Protein AF-A0A1B0Z201-F1 (afdb_monomer_lite)

Organism: NCBI:txid91750

pLDDT: mean 82.16, std 13.74, range [36.53, 94.56]

Radius of gyration: 13.55 Å; chains: 1; bounding box: 31×31×28 Å

Secondary structure (DSSP, 8-state):
------TTEEEEE-TT--SS-SEEEEETTT--EEEEEEEEPBTTB----PPPHHHHHTTPEEEEEETTTTEEEETTEEEE-

Structure (mmCIF, N/CA/C/O backbone):
data_AF-A0A1B0Z201-F1
#
_entry.id   AF-A0A1B0Z201-F1
#
loop_
_atom_site.group_PDB
_atom_site.id
_atom_site.type_symbol
_atom_site.label_atom_id
_atom_site.label_alt_id
_atom_site.label_comp_id
_atom_site.label_asym_id
_atom_site.label_entity_id
_atom_site.label_seq_id
_atom_site.pdbx_PDB_ins_code
_atom_site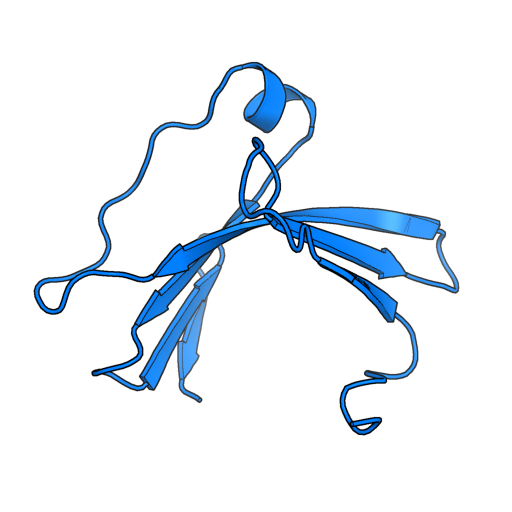.Cartn_x
_atom_site.Cartn_y
_atom_site.Cartn_z
_atom_site.occupancy
_atom_site.B_iso_or_equiv
_atom_site.auth_seq_id
_atom_site.auth_comp_id
_atom_site.auth_asym_id
_atom_site.auth_atom_id
_atom_site.pdbx_PDB_model_num
ATOM 1 N N . MET A 1 1 ? -15.067 -14.458 -12.195 1.00 42.03 1 MET A N 1
ATOM 2 C CA . MET A 1 1 ? -14.283 -13.300 -11.700 1.00 42.03 1 MET A CA 1
ATOM 3 C C . MET A 1 1 ? -14.626 -13.069 -10.225 1.00 42.03 1 MET A C 1
ATOM 5 O O . MET A 1 1 ? -15.089 -12.003 -9.855 1.00 42.03 1 MET A O 1
ATOM 9 N N . GLN A 1 2 ? -14.508 -14.121 -9.408 1.00 36.53 2 GLN A N 1
ATOM 10 C CA . GLN A 1 2 ? -15.128 -14.200 -8.073 1.00 36.53 2 GLN A CA 1
ATOM 11 C C . GLN A 1 2 ? -14.258 -14.999 -7.081 1.00 36.53 2 GLN A C 1
ATOM 13 O O . GLN A 1 2 ? -14.710 -15.331 -5.997 1.00 36.53 2 GLN A O 1
ATOM 18 N N . GLU A 1 3 ? -13.011 -15.307 -7.459 1.00 38.34 3 GLU A N 1
ATOM 19 C CA . GLU A 1 3 ? -12.067 -16.150 -6.698 1.00 38.34 3 GLU A CA 1
ATOM 20 C C . GLU A 1 3 ? -11.042 -15.318 -5.897 1.00 38.34 3 GLU A C 1
ATOM 22 O O . GLU A 1 3 ? -10.027 -15.834 -5.456 1.00 38.34 3 GLU A O 1
ATOM 27 N N . LEU A 1 4 ? -11.291 -14.012 -5.728 1.00 44.75 4 LEU A N 1
ATOM 28 C CA . LEU A 1 4 ? -10.460 -13.078 -4.944 1.00 44.75 4 LEU A CA 1
ATOM 29 C C . LEU A 1 4 ? -11.192 -12.553 -3.694 1.00 44.75 4 LEU A C 1
ATOM 31 O O . LEU A 1 4 ? -10.817 -11.524 -3.135 1.00 44.75 4 LEU A O 1
ATOM 35 N N . LEU A 1 5 ? -12.250 -13.249 -3.267 1.00 50.06 5 LEU A N 1
ATOM 36 C CA . LEU A 1 5 ? -12.780 -13.147 -1.910 1.00 50.06 5 LEU A CA 1
ATOM 37 C C . LEU A 1 5 ? -11.797 -13.884 -0.987 1.00 50.06 5 LEU A C 1
ATOM 39 O O . LEU A 1 5 ? -12.048 -15.012 -0.594 1.00 50.06 5 LEU A O 1
ATOM 43 N N . ASP A 1 6 ? -10.640 -13.285 -0.700 1.00 53.16 6 ASP A N 1
ATOM 44 C CA . ASP A 1 6 ? -9.911 -13.653 0.518 1.00 53.16 6 ASP A CA 1
ATOM 45 C C . ASP A 1 6 ? -10.832 -13.231 1.676 1.00 53.16 6 ASP A C 1
ATOM 47 O O . ASP A 1 6 ? -11.012 -12.032 1.909 1.00 53.16 6 ASP A O 1
ATOM 51 N N . ASP A 1 7 ? -11.459 -14.229 2.307 1.00 66.25 7 ASP A N 1
ATOM 52 C CA . ASP A 1 7 ? -12.746 -14.276 3.036 1.00 66.25 7 ASP A CA 1
ATOM 53 C C . ASP A 1 7 ? -13.134 -13.128 3.999 1.00 66.25 7 ASP A C 1
ATOM 55 O O . ASP A 1 7 ? -14.278 -13.063 4.442 1.00 66.25 7 ASP A O 1
ATOM 59 N N . ASP A 1 8 ? -12.255 -12.168 4.280 1.00 83.88 8 ASP A N 1
ATOM 60 C CA . ASP A 1 8 ? -12.477 -11.102 5.264 1.00 83.88 8 ASP A CA 1
ATOM 61 C C . ASP A 1 8 ? -12.217 -9.683 4.733 1.00 83.88 8 ASP A C 1
ATOM 63 O O . ASP A 1 8 ? -12.212 -8.720 5.509 1.00 83.88 8 ASP A O 1
ATOM 67 N N . HIS A 1 9 ? -11.944 -9.517 3.433 1.00 87.31 9 HIS A N 1
ATOM 68 C CA . HIS A 1 9 ? -11.551 -8.217 2.886 1.00 87.31 9 HIS A CA 1
ATOM 69 C C . HIS A 1 9 ? -12.331 -7.792 1.644 1.00 87.31 9 HIS A C 1
ATOM 71 O O . HIS A 1 9 ? -12.460 -8.529 0.671 1.00 87.31 9 HIS A O 1
ATOM 77 N N . LEU A 1 10 ? -12.763 -6.530 1.643 1.00 89.12 10 LEU A N 1
ATOM 78 C CA . LEU A 1 10 ? -13.222 -5.836 0.444 1.00 89.12 10 LEU A CA 1
ATOM 79 C C . LEU A 1 10 ? -12.033 -5.136 -0.216 1.00 89.12 10 LEU A C 1
ATOM 81 O O . LEU A 1 10 ? -11.308 -4.379 0.434 1.00 89.12 10 LEU A O 1
ATOM 85 N N . ILE A 1 11 ? -11.847 -5.381 -1.512 1.00 89.25 11 ILE A N 1
ATOM 86 C CA . ILE A 1 11 ? -10.800 -4.768 -2.330 1.00 89.25 11 ILE A CA 1
ATOM 87 C C . ILE A 1 11 ? -11.459 -3.793 -3.305 1.00 89.25 11 ILE A C 1
ATOM 89 O O . ILE A 1 11 ? -12.305 -4.180 -4.109 1.00 89.25 11 ILE A O 1
ATOM 93 N N . PHE A 1 12 ? -11.031 -2.535 -3.270 1.00 89.00 12 PHE A N 1
ATOM 94 C CA . PHE A 1 12 ? -11.445 -1.504 -4.216 1.00 89.00 12 PHE A CA 1
ATOM 95 C C . PHE A 1 12 ? -10.238 -1.043 -5.019 1.00 89.00 12 PHE A C 1
ATOM 97 O O . PHE A 1 12 ? -9.173 -0.791 -4.460 1.00 89.00 12 PHE A O 1
ATOM 104 N N . GLN A 1 13 ? -10.408 -0.904 -6.330 1.00 89.00 13 GLN A N 1
ATOM 105 C CA . GLN A 1 13 ? -9.361 -0.443 -7.232 1.00 89.00 13 GLN A CA 1
ATOM 106 C C . GLN A 1 13 ? -9.752 0.893 -7.859 1.00 89.00 13 GLN A C 1
ATOM 108 O O . GLN A 1 13 ? -10.884 1.083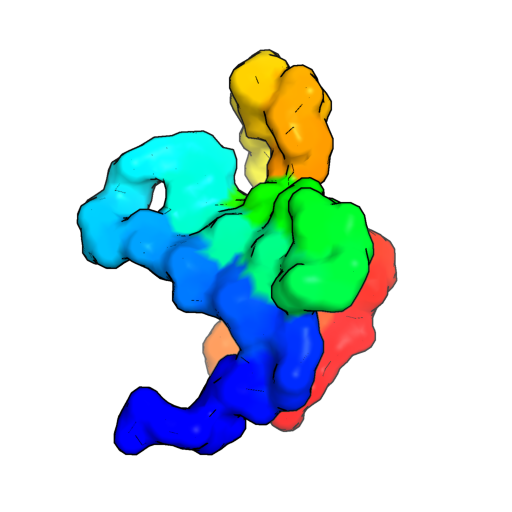 -8.305 1.00 89.00 13 GLN A O 1
ATOM 113 N N . ASN A 1 14 ? -8.787 1.801 -7.962 1.00 85.00 14 ASN A N 1
ATOM 114 C CA . ASN A 1 14 ? -8.914 2.995 -8.780 1.00 85.00 14 ASN A CA 1
ATOM 115 C C . ASN A 1 14 ? -8.788 2.626 -10.268 1.00 85.00 14 ASN A C 1
ATOM 117 O O . ASN A 1 14 ? -7.690 2.552 -10.818 1.00 85.00 14 ASN A O 1
ATOM 121 N N . VAL A 1 15 ? -9.927 2.400 -10.924 1.00 77.88 15 VAL A N 1
ATOM 122 C CA . VAL A 1 15 ? -10.001 1.984 -12.338 1.00 77.88 15 VAL A CA 1
ATOM 123 C C . VAL A 1 15 ? -9.392 3.022 -13.286 1.00 77.88 15 VAL A C 1
ATOM 125 O O . VAL A 1 15 ? -8.878 2.667 -14.343 1.00 77.88 15 VAL A O 1
ATOM 128 N N . GLN A 1 16 ? -9.415 4.304 -12.916 1.00 76.44 16 GLN A N 1
ATOM 129 C CA . GLN A 1 16 ? -8.877 5.374 -13.757 1.00 76.44 16 GLN A CA 1
ATOM 130 C C . GLN A 1 16 ? -7.348 5.472 -13.678 1.00 76.44 16 GLN A C 1
ATOM 132 O O . GLN A 1 16 ? -6.745 6.119 -14.530 1.00 76.44 16 GLN A O 1
ATOM 137 N N . GLY A 1 17 ? -6.712 4.860 -12.669 1.00 67.50 17 GLY A N 1
ATOM 138 C CA . GLY A 1 17 ? -5.259 4.928 -12.467 1.00 67.50 17 GLY A CA 1
ATOM 139 C C . GLY A 1 17 ? -4.732 6.347 -12.212 1.00 67.50 17 GLY A C 1
ATOM 140 O O . GLY A 1 17 ? -3.534 6.600 -12.340 1.00 67.50 17 GLY A O 1
ATOM 141 N N . ILE A 1 18 ? -5.626 7.287 -11.889 1.00 73.31 18 ILE A N 1
ATOM 142 C CA . ILE A 1 18 ? -5.302 8.680 -11.590 1.00 73.31 18 ILE A CA 1
ATOM 143 C C . ILE A 1 18 ? -5.522 8.884 -10.099 1.00 73.31 18 ILE A C 1
ATOM 145 O O . ILE A 1 18 ? -6.656 8.888 -9.621 1.00 73.31 18 ILE A O 1
ATOM 149 N N . GLY A 1 19 ? -4.437 9.059 -9.354 1.00 76.12 19 GLY A N 1
ATOM 150 C CA . GLY A 1 19 ? -4.520 9.387 -7.940 1.00 76.12 19 GLY A CA 1
ATOM 151 C C . GLY A 1 19 ? -3.317 8.916 -7.131 1.00 76.12 19 GLY A C 1
ATOM 152 O O . GLY A 1 19 ? -2.434 8.236 -7.648 1.00 76.12 19 GLY A O 1
ATOM 153 N N . PRO A 1 20 ? -3.272 9.298 -5.847 1.00 85.44 20 PRO A N 1
ATOM 154 C CA . PRO A 1 20 ? -2.222 8.88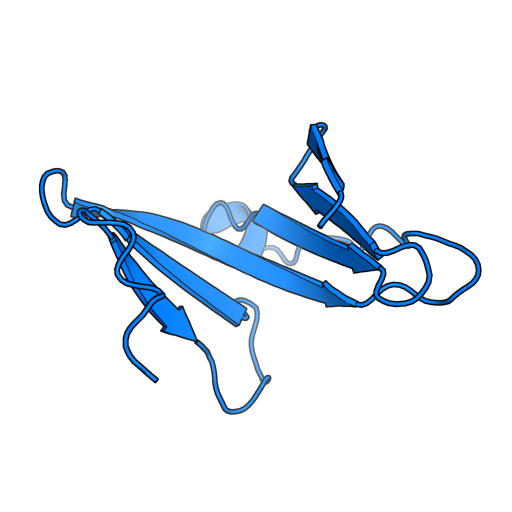6 -4.918 1.00 85.44 20 PRO A CA 1
ATOM 155 C C . PRO A 1 20 ? -2.392 7.447 -4.398 1.00 85.44 20 PRO A C 1
ATOM 157 O O . PRO A 1 20 ? -1.538 6.974 -3.649 1.00 85.44 20 PRO A O 1
ATOM 160 N N . ILE A 1 21 ? -3.516 6.796 -4.707 1.00 90.56 21 ILE A N 1
ATOM 161 C CA . ILE A 1 21 ? -3.907 5.474 -4.214 1.00 90.56 21 ILE A CA 1
ATOM 162 C C . ILE A 1 21 ? -4.487 4.695 -5.393 1.00 90.56 21 ILE A C 1
ATOM 164 O O . ILE A 1 21 ? -5.367 5.195 -6.101 1.00 90.56 21 ILE A O 1
ATOM 168 N N . ASP A 1 22 ? -4.005 3.469 -5.562 1.00 88.94 22 ASP A N 1
ATOM 169 C CA . ASP A 1 22 ? -4.440 2.552 -6.612 1.00 88.94 22 ASP A CA 1
ATOM 170 C C . ASP A 1 22 ? -5.388 1.480 -6.061 1.00 88.94 22 ASP A C 1
ATOM 172 O O . ASP A 1 22 ? -6.326 1.076 -6.748 1.00 88.94 22 ASP A O 1
ATOM 176 N N . ILE A 1 23 ? -5.158 1.018 -4.827 1.00 91.00 23 ILE A N 1
ATOM 177 C CA . ILE A 1 23 ? -5.921 -0.063 -4.193 1.00 91.00 23 ILE A CA 1
ATOM 178 C C . ILE A 1 23 ? -6.270 0.331 -2.757 1.00 91.00 23 ILE A C 1
ATOM 180 O O . ILE A 1 23 ? -5.431 0.849 -2.019 1.00 91.00 23 ILE A O 1
ATOM 184 N N . VAL A 1 24 ? -7.500 0.038 -2.349 1.00 92.12 24 VAL A N 1
ATOM 185 C CA . VAL A 1 24 ? -7.974 0.141 -0.968 1.00 92.12 24 VAL A CA 1
ATOM 186 C C . VAL A 1 24 ? -8.413 -1.242 -0.513 1.00 92.12 24 VAL A C 1
ATOM 188 O O . VAL A 1 24 ? -9.218 -1.885 -1.185 1.00 92.12 24 VAL A O 1
ATOM 191 N N . ARG A 1 25 ? -7.895 -1.694 0.626 1.00 92.06 25 ARG A N 1
ATOM 192 C CA . ARG A 1 25 ? -8.328 -2.927 1.289 1.00 92.06 25 ARG A CA 1
ATOM 193 C C . ARG A 1 25 ? -9.058 -2.559 2.571 1.00 92.06 25 ARG A C 1
ATOM 195 O O . ARG A 1 25 ? -8.539 -1.780 3.364 1.00 92.06 25 ARG A O 1
ATOM 202 N N . VAL A 1 26 ? -10.240 -3.127 2.773 1.00 92.44 26 VAL A N 1
ATOM 203 C CA . VAL A 1 26 ? -11.044 -2.933 3.983 1.00 92.44 26 VAL A CA 1
ATOM 204 C C . VAL A 1 26 ? -11.283 -4.286 4.623 1.00 92.44 26 VAL A C 1
ATOM 206 O O . VAL A 1 26 ? -11.814 -5.176 3.968 1.00 92.44 26 VAL A O 1
ATOM 209 N N . ASN A 1 27 ? -10.898 -4.453 5.886 1.00 92.12 27 ASN A N 1
ATOM 210 C CA . ASN A 1 27 ? -11.257 -5.640 6.656 1.00 92.12 27 ASN A CA 1
ATOM 211 C C . ASN A 1 27 ? -12.718 -5.539 7.120 1.00 92.12 27 ASN A C 1
ATOM 213 O O . ASN A 1 27 ? -13.088 -4.560 7.768 1.00 92.12 27 ASN A O 1
ATOM 217 N N . ILE A 1 28 ? -13.541 -6.539 6.805 1.00 90.12 28 ILE A N 1
ATOM 218 C CA . ILE A 1 28 ? -14.989 -6.501 7.067 1.00 90.12 28 ILE A CA 1
ATOM 219 C C . ILE A 1 28 ? -15.340 -6.620 8.553 1.00 90.12 28 ILE A C 1
ATOM 221 O O . ILE A 1 28 ? -16.379 -6.118 8.972 1.00 90.12 28 ILE A O 1
ATOM 225 N N . HIS A 1 29 ? -14.475 -7.248 9.351 1.00 91.25 29 HIS A N 1
ATOM 226 C CA . HIS A 1 29 ? -14.726 -7.493 10.774 1.00 91.25 29 HIS A CA 1
ATOM 227 C C . HIS A 1 29 ? -14.232 -6.349 11.652 1.00 91.25 29 HIS A C 1
ATOM 229 O O . HIS A 1 29 ? -14.874 -5.999 12.638 1.00 91.25 29 HIS A O 1
ATOM 235 N N . THR A 1 30 ? -13.084 -5.761 11.310 1.00 94.56 30 THR A N 1
ATOM 236 C CA . THR A 1 30 ? -12.446 -4.710 12.118 1.00 94.56 30 THR A CA 1
ATOM 237 C C . THR A 1 30 ? -12.680 -3.303 11.581 1.00 94.56 30 THR A C 1
ATOM 239 O O . THR A 1 30 ? -12.442 -2.332 12.296 1.00 94.56 30 THR A O 1
ATOM 242 N N . GLY A 1 31 ? -13.101 -3.168 10.320 1.00 91.38 31 GLY A N 1
ATOM 243 C CA . GLY A 1 31 ? -13.189 -1.880 9.632 1.00 91.38 31 GLY A CA 1
ATOM 244 C C . GLY A 1 31 ? -11.827 -1.247 9.328 1.00 91.38 31 GLY A C 1
ATOM 245 O O . GLY A 1 31 ? -11.780 -0.098 8.891 1.00 91.38 31 GLY A O 1
ATOM 246 N N . ALA A 1 32 ? -10.717 -1.959 9.556 1.00 93.62 32 ALA A N 1
ATOM 247 C CA . ALA A 1 32 ? -9.383 -1.456 9.253 1.00 93.62 32 ALA A CA 1
ATOM 248 C C . ALA A 1 32 ? -9.231 -1.208 7.746 1.00 93.62 32 ALA A C 1
ATOM 250 O O . ALA A 1 32 ? -9.549 -2.079 6.931 1.00 93.62 32 ALA A O 1
ATOM 251 N N . VAL A 1 33 ? -8.729 -0.022 7.392 1.00 93.75 33 VAL A N 1
ATOM 252 C CA . VAL A 1 33 ? -8.534 0.411 6.005 1.00 93.75 33 VAL A CA 1
ATOM 253 C C . VAL A 1 33 ? -7.047 0.541 5.712 1.00 93.75 33 VAL A C 1
ATOM 255 O O . VAL A 1 33 ? -6.321 1.235 6.422 1.00 93.75 33 VAL A O 1
ATOM 258 N N . GLU A 1 34 ? -6.606 -0.099 4.637 1.00 93.81 34 GLU A N 1
ATOM 259 C CA . GLU A 1 34 ? -5.238 -0.024 4.142 1.00 93.81 34 GLU A CA 1
ATOM 260 C C . GLU A 1 34 ? -5.222 0.531 2.719 1.00 93.81 34 GLU A C 1
ATOM 262 O O . GLU A 1 34 ? -6.024 0.142 1.865 1.00 93.81 34 GLU A O 1
ATOM 267 N N . PHE A 1 35 ? -4.279 1.435 2.461 1.00 94.25 35 PHE A N 1
ATOM 268 C CA . PHE A 1 35 ? -4.129 2.107 1.177 1.00 94.25 35 PHE A CA 1
ATOM 269 C C . PHE A 1 35 ? -2.841 1.668 0.498 1.00 94.25 35 PHE A C 1
ATOM 271 O O . PHE A 1 35 ? -1.765 1.722 1.099 1.00 94.25 35 PHE A O 1
ATOM 278 N N . PHE A 1 36 ? -2.938 1.304 -0.777 1.00 91.81 36 PHE A N 1
ATOM 279 C CA . PHE A 1 36 ? -1.795 0.878 -1.567 1.00 91.81 36 PHE A CA 1
ATOM 280 C C . PHE A 1 36 ? -1.671 1.677 -2.860 1.00 91.81 36 PHE A C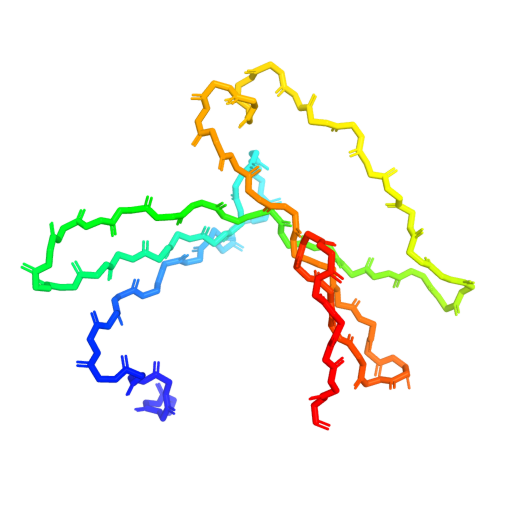 1
ATOM 282 O O . PHE A 1 36 ? -2.645 1.958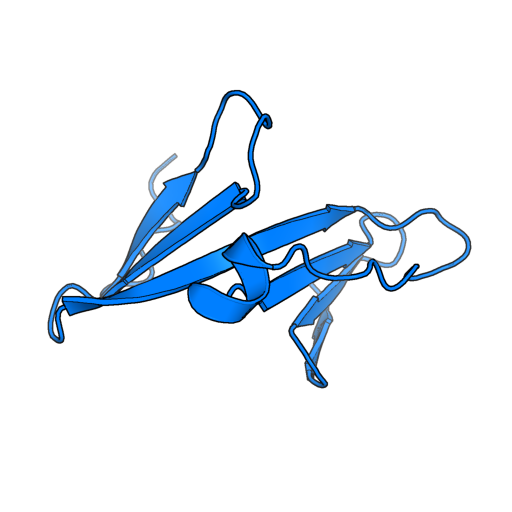 -3.557 1.00 91.81 36 PHE A O 1
ATOM 289 N N . ASP A 1 37 ? -0.430 2.002 -3.184 1.00 90.12 37 ASP A N 1
ATOM 290 C CA . ASP A 1 37 ? 0.007 2.615 -4.429 1.00 90.12 37 ASP A CA 1
ATOM 291 C C . ASP A 1 37 ? 0.786 1.547 -5.211 1.00 90.12 37 ASP A C 1
ATOM 293 O O . ASP A 1 37 ? 1.909 1.180 -4.848 1.00 90.12 37 ASP A O 1
ATOM 297 N N . ALA A 1 38 ? 0.159 0.979 -6.238 1.00 87.75 38 ALA A N 1
ATOM 298 C CA . ALA A 1 38 ? 0.675 -0.153 -6.991 1.00 87.75 38 ALA A CA 1
ATOM 299 C C . ALA A 1 38 ? 1.600 0.332 -8.110 1.00 87.75 38 ALA A C 1
ATOM 301 O O . ALA A 1 38 ? 1.279 1.236 -8.884 1.00 87.75 38 ALA A O 1
ATOM 302 N N . LYS A 1 39 ? 2.789 -0.262 -8.212 1.00 83.88 39 LYS A N 1
ATOM 303 C CA . LYS A 1 39 ? 3.800 0.135 -9.193 1.00 83.88 39 LYS A CA 1
ATOM 304 C C . LYS A 1 39 ? 4.363 -1.088 -9.886 1.00 83.88 39 LYS A C 1
ATOM 306 O O . LYS A 1 39 ? 4.966 -1.948 -9.255 1.00 83.88 39 LYS A O 1
ATOM 311 N N . SER A 1 40 ? 4.216 -1.129 -11.204 1.00 81.75 40 SER A N 1
ATOM 312 C CA . SER A 1 40 ? 4.941 -2.088 -12.022 1.00 81.75 40 SER A CA 1
ATOM 313 C C . SER A 1 40 ? 6.394 -1.643 -12.169 1.00 81.75 40 SER A C 1
ATOM 315 O O . SER A 1 40 ? 6.671 -0.491 -12.530 1.00 81.75 40 SER A O 1
ATOM 317 N N . ASP A 1 41 ? 7.327 -2.547 -11.917 1.00 70.50 41 ASP A N 1
ATOM 318 C CA . ASP A 1 41 ? 8.740 -2.277 -12.146 1.00 70.50 41 ASP A CA 1
ATOM 319 C C . ASP A 1 41 ? 9.092 -2.326 -13.627 1.00 70.50 41 ASP A C 1
ATOM 321 O O . ASP A 1 41 ? 8.403 -2.934 -14.444 1.00 70.50 41 ASP A O 1
ATOM 325 N N . ARG A 1 42 ? 10.222 -1.703 -13.961 1.00 65.81 42 ARG A N 1
ATOM 326 C CA . ARG A 1 42 ? 10.892 -1.925 -15.245 1.00 65.81 42 ARG A CA 1
ATOM 327 C C . ARG A 1 42 ? 11.745 -3.191 -15.140 1.00 65.81 42 ARG A C 1
ATOM 329 O O . ARG A 1 42 ? 12.196 -3.530 -14.045 1.00 65.81 42 ARG A O 1
ATOM 336 N N . ASP A 1 43 ? 12.072 -3.815 -16.271 1.00 59.44 43 ASP A N 1
ATOM 337 C CA . ASP A 1 43 ? 12.880 -5.051 -16.332 1.00 59.44 43 ASP A CA 1
ATOM 338 C C . ASP A 1 43 ? 14.172 -4.998 -15.497 1.00 59.44 43 ASP A C 1
ATOM 340 O O . ASP A 1 43 ? 14.589 -5.989 -14.895 1.00 59.44 43 ASP A O 1
ATOM 344 N N . ARG A 1 44 ? 14.793 -3.812 -15.405 1.00 63.19 44 ARG A N 1
ATOM 345 C CA . ARG A 1 44 ? 16.062 -3.598 -14.694 1.00 63.19 44 ARG A CA 1
ATOM 346 C C . ARG A 1 44 ? 15.943 -3.579 -13.163 1.00 63.19 44 ARG A C 1
ATOM 348 O O . ARG A 1 44 ? 16.947 -3.817 -12.501 1.00 63.19 44 ARG A O 1
ATOM 355 N N . GLY A 1 45 ? 14.761 -3.341 -12.585 1.00 63.25 45 GLY A N 1
ATOM 356 C CA . GLY A 1 45 ? 14.556 -3.403 -11.132 1.00 63.25 45 GLY A CA 1
ATOM 357 C C . GLY A 1 45 ? 13.564 -2.393 -10.555 1.00 63.25 45 GLY A C 1
ATOM 358 O O . GLY A 1 45 ? 13.008 -1.547 -11.260 1.00 63.25 45 GLY A O 1
ATOM 359 N N . HIS A 1 46 ? 13.373 -2.493 -9.236 1.00 67.19 46 HIS A N 1
ATOM 360 C CA . HIS A 1 46 ? 12.466 -1.640 -8.480 1.00 67.19 46 HIS A CA 1
ATOM 361 C C . HIS A 1 46 ? 13.010 -0.219 -8.346 1.00 67.19 46 HIS A C 1
ATOM 363 O O . HIS A 1 46 ? 14.036 -0.005 -7.699 1.00 67.19 46 HIS A O 1
ATOM 369 N N . ARG A 1 47 ? 12.300 0.776 -8.885 1.00 68.00 47 ARG A N 1
ATOM 370 C CA . ARG A 1 47 ? 12.608 2.184 -8.604 1.00 68.00 47 ARG A CA 1
ATOM 371 C C . ARG A 1 47 ? 11.736 2.660 -7.454 1.00 68.00 47 ARG A C 1
ATOM 373 O O . ARG A 1 47 ? 10.536 2.841 -7.644 1.00 68.00 47 ARG A O 1
ATOM 380 N N . GLN A 1 48 ? 12.349 2.899 -6.296 1.00 72.62 48 GLN A N 1
ATOM 381 C CA . GLN A 1 48 ? 11.644 3.525 -5.184 1.00 72.62 48 GLN A CA 1
ATOM 382 C C . GLN A 1 48 ? 11.139 4.907 -5.614 1.00 72.62 48 GLN A C 1
ATOM 384 O O . GLN A 1 48 ? 11.888 5.687 -6.213 1.00 72.62 48 GLN A O 1
ATOM 389 N N . ARG A 1 49 ? 9.861 5.192 -5.359 1.00 75.06 49 ARG A N 1
ATOM 390 C CA . ARG A 1 49 ? 9.265 6.503 -5.634 1.00 75.06 49 ARG A CA 1
ATOM 391 C C . ARG A 1 49 ? 9.070 7.266 -4.325 1.00 75.06 49 ARG A C 1
ATOM 393 O O . ARG A 1 49 ? 8.718 6.645 -3.323 1.00 75.06 49 ARG A O 1
ATOM 400 N N . PRO A 1 50 ? 9.291 8.588 -4.303 1.00 84.00 50 PRO A N 1
ATOM 401 C CA . PRO A 1 50 ? 8.965 9.382 -3.130 1.00 84.00 50 PRO A CA 1
ATOM 402 C C . PRO A 1 50 ? 7.448 9.383 -2.910 1.00 84.00 50 PRO A C 1
ATOM 404 O O . PRO A 1 50 ? 6.680 9.456 -3.869 1.00 84.00 50 PRO A O 1
ATOM 407 N N . PHE A 1 51 ? 7.027 9.316 -1.649 1.00 88.38 51 PHE A N 1
ATOM 408 C CA . PHE A 1 51 ? 5.634 9.545 -1.280 1.00 88.38 51 PHE A CA 1
ATOM 409 C C . PHE A 1 51 ? 5.307 11.036 -1.345 1.00 88.38 51 PHE A C 1
ATOM 411 O O . PHE A 1 51 ? 6.090 11.870 -0.880 1.00 88.38 51 PHE A O 1
ATOM 418 N N . THR A 1 52 ? 4.127 11.362 -1.862 1.00 89.19 52 THR A N 1
ATOM 419 C CA . THR A 1 52 ? 3.538 12.699 -1.706 1.00 89.19 52 THR A CA 1
ATOM 420 C C . THR A 1 52 ? 3.174 12.958 -0.240 1.00 89.19 52 THR A C 1
ATOM 422 O O . THR A 1 52 ? 2.958 12.022 0.530 1.00 89.19 52 THR A O 1
ATOM 425 N N . GLU A 1 53 ? 3.055 14.225 0.162 1.00 91.31 53 GLU A N 1
ATOM 426 C CA . GLU A 1 53 ? 2.644 14.579 1.532 1.00 91.31 53 GLU A CA 1
ATOM 427 C C . GLU A 1 53 ? 1.279 13.987 1.907 1.00 91.31 53 GLU A C 1
ATOM 429 O O . GLU A 1 53 ? 1.078 13.541 3.035 1.00 91.31 53 GLU A O 1
ATOM 434 N N . LEU A 1 54 ? 0.355 13.913 0.946 1.00 89.88 54 LEU A N 1
ATOM 435 C CA . LEU A 1 54 ? -0.941 13.272 1.143 1.00 89.88 54 LEU A CA 1
ATOM 436 C C . LEU A 1 54 ? -0.794 11.765 1.390 1.00 89.88 54 LEU A C 1
ATOM 438 O O . LEU A 1 54 ? -1.383 11.243 2.330 1.00 89.88 54 LEU A O 1
ATOM 442 N N . GLN A 1 55 ? 0.032 11.076 0.599 1.00 91.38 55 GLN A N 1
ATOM 443 C CA . GLN A 1 55 ? 0.285 9.645 0.790 1.00 91.38 55 GLN A CA 1
ATOM 444 C C . GLN A 1 55 ? 0.919 9.346 2.151 1.00 91.38 55 GLN A C 1
ATOM 446 O O . GLN A 1 55 ? 0.530 8.380 2.800 1.00 91.38 55 GLN A O 1
ATOM 451 N N . LYS A 1 56 ? 1.854 10.191 2.608 1.00 93.00 56 LYS A N 1
ATOM 452 C CA . LYS A 1 56 ? 2.452 10.061 3.945 1.00 93.00 56 LYS A CA 1
ATOM 453 C C . LYS A 1 56 ? 1.398 10.203 5.041 1.00 93.00 56 LYS A C 1
ATOM 455 O O . LYS A 1 56 ? 1.340 9.362 5.929 1.00 93.00 56 LYS A O 1
ATOM 460 N N . LYS A 1 57 ? 0.546 11.233 4.959 1.00 92.69 57 LYS A N 1
ATOM 461 C CA . LYS A 1 57 ? -0.537 11.473 5.932 1.00 92.69 57 LYS A CA 1
ATOM 462 C C . LYS A 1 57 ? -1.551 10.331 5.982 1.00 92.69 57 LYS A C 1
ATOM 464 O O . LYS A 1 57 ? -2.031 10.004 7.057 1.00 92.69 57 LYS A O 1
ATOM 469 N N . LEU A 1 58 ? -1.863 9.738 4.831 1.00 91.31 58 LEU A N 1
ATOM 470 C CA . LEU A 1 58 ? -2.803 8.621 4.718 1.00 91.31 58 LEU A CA 1
ATOM 471 C C . LEU A 1 58 ? -2.169 7.256 5.033 1.00 91.31 58 LEU A C 1
ATOM 473 O O . LEU A 1 58 ? -2.880 6.259 5.046 1.00 91.31 58 LEU A O 1
ATOM 477 N N . GLY A 1 59 ? -0.854 7.181 5.269 1.00 93.19 59 GLY A N 1
ATOM 478 C CA . GLY A 1 59 ? -0.172 5.911 5.532 1.00 93.19 59 GLY A CA 1
ATOM 479 C C . GLY A 1 59 ? -0.159 4.963 4.328 1.00 93.19 59 GLY A C 1
ATOM 480 O O . GLY A 1 59 ? -0.213 3.747 4.497 1.00 93.19 59 GLY A O 1
ATOM 481 N N . VAL A 1 60 ? -0.113 5.506 3.107 1.00 93.25 60 VAL A N 1
ATOM 482 C CA . VAL A 1 60 ? -0.135 4.706 1.874 1.00 93.25 60 VAL A CA 1
ATOM 483 C C . VAL A 1 60 ? 1.123 3.849 1.772 1.00 93.25 60 VAL A C 1
ATOM 485 O O . VAL A 1 60 ? 2.240 4.332 1.956 1.00 93.25 60 VAL A O 1
ATOM 488 N N . GLN A 1 61 ? 0.949 2.581 1.417 1.00 92.75 61 GLN A N 1
ATOM 489 C CA . GLN A 1 61 ? 2.038 1.639 1.194 1.00 92.75 61 GLN A CA 1
ATOM 490 C C . GLN A 1 61 ? 2.312 1.480 -0.302 1.00 92.75 61 GLN A C 1
ATOM 492 O O . GLN A 1 61 ? 1.395 1.389 -1.111 1.00 92.75 61 GLN A O 1
ATOM 497 N N . GLN A 1 62 ? 3.582 1.402 -0.694 1.00 89.69 62 GLN A N 1
ATOM 498 C CA . GLN A 1 62 ? 3.932 1.095 -2.081 1.00 89.69 62 GLN A CA 1
ATOM 499 C C . GLN A 1 62 ? 3.997 -0.412 -2.293 1.00 89.69 62 GLN A C 1
ATOM 501 O O . GLN A 1 62 ? 4.787 -1.104 -1.643 1.00 89.69 62 GLN A O 1
ATOM 506 N N . PHE A 1 63 ? 3.205 -0.892 -3.246 1.00 89.81 63 PHE A N 1
ATOM 507 C CA . PHE A 1 63 ? 3.185 -2.284 -3.662 1.00 89.81 63 PHE A CA 1
ATOM 508 C C . PHE A 1 63 ? 3.849 -2.426 -5.031 1.00 89.81 63 PHE A C 1
ATOM 510 O O . PHE A 1 63 ? 3.321 -1.983 -6.049 1.00 89.81 63 PHE A O 1
ATOM 517 N N . TYR A 1 64 ? 5.042 -3.012 -5.056 1.00 88.50 64 TYR A N 1
ATOM 518 C CA . TYR A 1 64 ? 5.831 -3.177 -6.273 1.00 88.50 64 TYR A CA 1
ATOM 519 C C . TYR A 1 64 ? 5.579 -4.544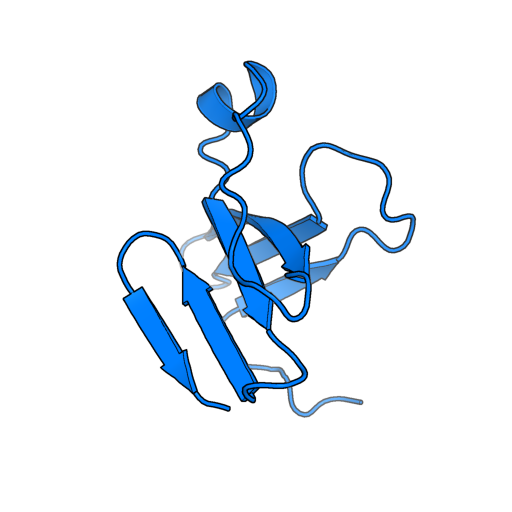 -6.894 1.00 88.50 64 TYR A C 1
ATOM 521 O O . TYR A 1 64 ? 5.662 -5.558 -6.202 1.00 88.50 64 TYR A O 1
ATOM 529 N N . VAL A 1 65 ? 5.339 -4.578 -8.200 1.00 87.69 65 VAL A N 1
ATOM 530 C CA . VAL A 1 65 ? 5.099 -5.807 -8.958 1.00 87.69 65 VAL A CA 1
ATOM 531 C C . VAL A 1 65 ? 6.062 -5.886 -10.136 1.00 87.69 65 VAL A C 1
ATOM 533 O O . VAL A 1 65 ? 6.116 -4.992 -10.980 1.00 87.69 65 VAL A O 1
ATOM 536 N N . ASN A 1 66 ? 6.783 -7.000 -10.236 1.00 86.25 66 ASN A N 1
ATOM 537 C CA . ASN A 1 66 ? 7.631 -7.315 -11.374 1.00 86.25 66 ASN A CA 1
ATOM 538 C C . ASN A 1 66 ? 7.055 -8.517 -12.126 1.00 86.25 66 ASN A C 1
ATOM 540 O O . ASN A 1 66 ? 7.202 -9.666 -11.700 1.00 86.25 66 ASN A O 1
ATOM 544 N N . PHE A 1 67 ? 6.422 -8.244 -13.265 1.00 83.56 67 PHE A N 1
ATOM 545 C CA . PHE A 1 67 ? 5.781 -9.274 -14.081 1.00 83.56 67 PHE A CA 1
ATOM 546 C C . PHE A 1 67 ? 6.787 -10.213 -14.760 1.00 83.56 67 PHE A C 1
ATOM 548 O O . PHE A 1 67 ? 6.521 -11.405 -14.872 1.00 83.56 67 PHE A O 1
ATOM 555 N N . HIS A 1 68 ? 7.968 -9.716 -15.144 1.00 84.00 68 HIS A N 1
ATOM 556 C CA . HIS A 1 68 ? 9.001 -10.530 -15.790 1.00 84.00 68 HIS A CA 1
ATOM 557 C C . HIS A 1 68 ? 9.610 -11.559 -14.825 1.00 84.00 68 HIS A C 1
ATOM 559 O O . HIS A 1 68 ? 9.730 -12.740 -15.138 1.00 84.00 68 HIS A O 1
ATOM 565 N N . LYS A 1 69 ? 9.988 -11.120 -13.621 1.00 85.12 69 LYS A N 1
ATOM 566 C CA . LYS A 1 69 ? 10.580 -11.978 -12.581 1.00 85.12 69 LYS A CA 1
ATOM 567 C C . LYS A 1 69 ? 9.540 -12.758 -11.779 1.00 85.12 69 LYS A C 1
ATOM 569 O O . LYS A 1 69 ? 9.928 -13.582 -10.955 1.00 85.12 69 LYS A O 1
ATOM 574 N N . LYS A 1 70 ? 8.250 -12.481 -11.996 1.00 88.81 70 LYS A N 1
ATOM 575 C CA . LYS A 1 70 ? 7.131 -13.003 -11.206 1.00 88.81 70 LYS A CA 1
ATOM 576 C C . LYS A 1 70 ? 7.339 -12.794 -9.697 1.00 88.81 70 LYS A C 1
ATOM 578 O O . LYS A 1 70 ? 7.172 -13.711 -8.898 1.00 88.81 70 LYS A O 1
ATOM 583 N N . THR A 1 71 ? 7.712 -11.578 -9.307 1.00 88.00 71 THR A N 1
ATOM 584 C CA . THR A 1 71 ? 7.938 -11.197 -7.901 1.00 88.00 71 THR A CA 1
ATOM 585 C C . THR A 1 71 ? 7.117 -9.978 -7.515 1.00 88.00 71 THR A C 1
ATOM 587 O O . THR A 1 71 ? 6.858 -9.117 -8.356 1.00 88.00 71 THR A O 1
ATOM 590 N N . TRP A 1 72 ? 6.806 -9.844 -6.231 1.00 89.69 72 TRP A N 1
ATOM 591 C CA . TRP A 1 72 ? 6.191 -8.651 -5.654 1.00 89.69 72 TRP A CA 1
ATOM 592 C C . TRP A 1 72 ? 6.934 -8.201 -4.393 1.00 89.69 72 TRP A C 1
ATOM 594 O O . TRP A 1 72 ? 7.555 -9.015 -3.711 1.00 89.69 72 TRP A O 1
ATOM 604 N N . ARG A 1 73 ? 6.873 -6.906 -4.064 1.00 88.62 73 ARG A N 1
ATOM 605 C CA . ARG A 1 73 ? 7.448 -6.342 -2.836 1.00 88.62 73 ARG A CA 1
ATOM 606 C C . ARG A 1 73 ? 6.484 -5.369 -2.163 1.00 88.62 73 ARG A C 1
ATOM 608 O O . ARG A 1 73 ? 6.017 -4.429 -2.801 1.00 88.62 73 ARG A O 1
ATOM 615 N N . LEU A 1 74 ? 6.265 -5.551 -0.863 1.00 88.88 74 LEU A N 1
ATOM 616 C CA . LEU A 1 74 ? 5.486 -4.660 -0.000 1.00 88.88 74 LEU A CA 1
ATOM 617 C C . LEU A 1 74 ? 6.339 -4.282 1.217 1.00 88.88 74 LEU A C 1
ATOM 619 O O . LEU A 1 74 ? 6.669 -5.137 2.040 1.00 88.88 74 LEU A O 1
ATOM 623 N N . GLY A 1 75 ? 6.756 -3.018 1.304 1.00 83.88 75 GLY A N 1
ATOM 624 C CA . GLY A 1 75 ? 7.736 -2.592 2.309 1.00 83.88 75 GLY A CA 1
ATOM 625 C C . GLY A 1 75 ? 9.051 -3.377 2.187 1.00 83.88 75 GLY A C 1
ATOM 626 O O . GLY A 1 75 ? 9.688 -3.370 1.131 1.00 83.88 75 GLY A O 1
ATOM 627 N N . SER A 1 76 ? 9.452 -4.066 3.260 1.00 83.38 76 SER A N 1
ATOM 628 C CA . SER A 1 76 ? 10.631 -4.948 3.299 1.00 83.38 76 SER A CA 1
ATOM 629 C C . SER A 1 76 ? 10.352 -6.385 2.841 1.00 83.38 76 SER A C 1
ATOM 631 O O . SER A 1 76 ? 11.292 -7.153 2.636 1.00 83.38 76 SER A O 1
ATOM 633 N N . LYS A 1 77 ? 9.082 -6.768 2.663 1.00 88.69 77 LYS A N 1
ATOM 634 C CA . LYS A 1 77 ? 8.688 -8.135 2.309 1.00 88.69 77 LYS A CA 1
ATOM 635 C C . LYS A 1 77 ? 8.761 -8.338 0.798 1.00 88.69 77 LYS A C 1
ATOM 637 O O . LYS A 1 77 ? 8.136 -7.590 0.050 1.00 88.69 77 LYS A O 1
ATOM 642 N N . LEU A 1 78 ? 9.490 -9.365 0.361 1.00 88.62 78 LEU A N 1
ATOM 643 C CA . LEU A 1 78 ? 9.564 -9.830 -1.027 1.00 88.62 78 LEU A CA 1
ATOM 644 C C . LEU A 1 78 ? 8.849 -11.183 -1.145 1.00 88.62 78 LEU A C 1
ATOM 646 O O . LEU A 1 78 ? 9.072 -12.064 -0.317 1.00 88.62 78 LEU A O 1
ATOM 650 N N . GLY A 1 79 ? 8.035 -11.361 -2.182 1.00 88.50 79 GLY A N 1
ATOM 651 C CA . GLY A 1 79 ? 7.379 -12.625 -2.507 1.00 88.50 79 GLY A CA 1
ATOM 652 C C . GLY A 1 79 ? 7.447 -12.960 -3.996 1.00 88.50 79 GLY A C 1
ATOM 653 O O . GLY A 1 79 ? 7.877 -12.146 -4.819 1.00 88.50 79 GLY A O 1
ATOM 654 N N . LYS A 1 80 ? 7.041 -14.185 -4.335 1.00 89.69 80 LYS A N 1
ATOM 655 C CA . LYS A 1 80 ? 6.881 -14.681 -5.709 1.00 89.69 80 LYS A CA 1
ATOM 656 C C . LYS A 1 80 ? 5.426 -15.076 -5.945 1.00 89.69 80 LYS A C 1
ATOM 658 O O . LYS A 1 80 ? 4.749 -15.433 -4.981 1.00 89.69 80 LYS A O 1
ATOM 663 N N . PHE A 1 81 ? 4.976 -14.939 -7.191 1.00 80.88 81 PHE A N 1
ATOM 664 C CA . PHE A 1 81 ? 3.706 -15.508 -7.649 1.00 80.88 81 PHE A CA 1
ATOM 665 C C . PHE A 1 81 ? 3.837 -17.014 -7.862 1.00 80.88 81 PHE A C 1
ATOM 667 O O . PHE A 1 81 ? 4.964 -17.457 -8.196 1.00 80.88 81 PHE A O 1
#

Sequence (81 aa):
MQELLDDDHLIFQNVQGIGPIDIVRVNIHTGAVEFFDAKSDRDRGHRQRPFTELQKKLGVQQFYVNFHKKTWRLGSKLGKF

Foldseek 3Di:
DPPPCPPFWDKDAPPVLDDLFGIWIAGNPPRDIATEDEEEDDPVDDDDDDRDPVCVVVVYWYWYAYPVQQWIDTPPDIDHD